Protein AF-A0A0B8Z9K2-F1 (afdb_monomer_lite)

Radius of gyration: 20.83 Å; chains: 1; bounding box: 47×38×55 Å

pLDDT: mean 76.58, std 11.39, range [34.97, 92.56]

Foldseek 3Di:
DDDPQCPLQVVLLVLLLVQLLPQDEHDPVSLVSNVVSLVSHDPVSVCVSPPDPSSVRRVVNSVVSVVVVVVVVVVVVVVVVVVVVVVVVVVVVVD

Sequence (95 aa):
MALAMNGTGERAFLEARDILRKGGALTREECQKLEHLFDEVSGTQFIALTQDPAHYRALRDFDRHLRRPALPVIVIMAFLLALSVAVGIFIRLQH

Secondary structure (DSSP, 8-state):
---S-HHHHHHHHHHHHHHHHSSSPPPHHHHHHHHHHHHHS-HHHHHHHHS-GGGHHHHHHHHHHHHHHHHHHHHHHHHHHHHHHHHHHHHHHH-

Organism: NCBI:txid48936

Structure (mmCIF, N/CA/C/O backbone):
data_AF-A0A0B8Z9K2-F1
#
_entry.id   AF-A0A0B8Z9K2-F1
#
loop_
_atom_site.group_PDB
_atom_site.id
_atom_site.type_symbol
_atom_site.label_atom_id
_atom_site.label_alt_id
_atom_site.label_comp_id
_atom_site.label_asym_id
_atom_site.label_entity_id
_atom_site.label_seq_id
_atom_site.pdbx_PDB_ins_code
_atom_site.Cartn_x
_atom_site.Cartn_y
_atom_site.Cartn_z
_atom_site.occupancy
_atom_site.B_iso_or_equiv
_atom_site.auth_seq_id
_atom_site.auth_comp_id
_atom_site.auth_asym_id
_atom_site.auth_atom_id
_atom_site.pdbx_PDB_model_num
ATOM 1 N N . MET A 1 1 ? 16.316 28.497 -8.942 1.00 34.97 1 MET A N 1
ATOM 2 C CA . MET A 1 1 ? 16.929 27.250 -8.439 1.00 34.97 1 MET A CA 1
ATOM 3 C C . MET A 1 1 ? 16.014 26.090 -8.802 1.00 34.97 1 MET A C 1
ATOM 5 O O . MET A 1 1 ? 15.041 25.856 -8.109 1.00 34.97 1 MET A O 1
ATOM 9 N N . ALA A 1 2 ? 16.260 25.433 -9.929 1.00 47.00 2 ALA A N 1
ATOM 10 C CA . ALA A 1 2 ? 15.555 24.230 -10.372 1.00 47.00 2 ALA A CA 1
ATOM 11 C C . ALA A 1 2 ? 16.485 23.571 -11.389 1.00 47.00 2 ALA A C 1
ATOM 13 O O . ALA A 1 2 ? 16.884 24.304 -12.287 1.00 47.00 2 ALA A O 1
ATOM 14 N N . LEU A 1 3 ? 16.888 22.301 -11.202 1.00 47.94 3 LEU A N 1
ATOM 15 C CA . LEU A 1 3 ? 17.360 21.373 -12.264 1.00 47.94 3 LEU A CA 1
ATOM 16 C C . LEU A 1 3 ? 18.060 20.076 -11.780 1.00 47.94 3 LEU A C 1
ATOM 18 O O . LEU A 1 3 ? 18.529 19.320 -12.621 1.00 47.94 3 LEU A O 1
ATOM 22 N N . ALA A 1 4 ? 18.105 19.734 -10.486 1.00 41.12 4 ALA A N 1
ATOM 23 C CA . ALA A 1 4 ? 18.885 18.569 -10.020 1.00 41.12 4 ALA A CA 1
ATOM 24 C C . ALA A 1 4 ? 18.081 17.431 -9.349 1.00 41.12 4 ALA A C 1
ATOM 26 O O . ALA A 1 4 ? 18.592 16.807 -8.427 1.00 41.12 4 ALA A O 1
ATOM 27 N N . MET A 1 5 ? 16.843 17.136 -9.776 1.00 47.66 5 MET A N 1
ATOM 28 C CA . MET A 1 5 ? 16.055 16.011 -9.208 1.00 47.66 5 MET A CA 1
ATOM 29 C C . MET A 1 5 ? 15.438 15.045 -10.241 1.00 47.66 5 MET A C 1
ATOM 31 O O . MET A 1 5 ? 14.761 14.099 -9.855 1.00 47.66 5 MET A O 1
ATOM 35 N N . ASN A 1 6 ? 15.690 15.213 -11.545 1.00 50.31 6 ASN A N 1
ATOM 36 C CA . ASN A 1 6 ? 15.000 14.417 -12.577 1.00 50.31 6 ASN A CA 1
ATOM 37 C C . ASN A 1 6 ? 15.569 13.001 -12.792 1.00 50.31 6 ASN A C 1
ATOM 39 O O . ASN A 1 6 ? 14.902 12.171 -13.392 1.00 50.31 6 ASN A O 1
ATOM 43 N N . GLY A 1 7 ? 16.771 12.684 -12.300 1.00 56.91 7 GLY A N 1
ATOM 44 C CA . GLY A 1 7 ? 17.383 11.369 -12.541 1.00 56.91 7 GLY A CA 1
ATOM 45 C C . GLY A 1 7 ? 16.828 10.238 -11.667 1.00 56.91 7 GLY A C 1
ATOM 46 O O . GLY A 1 7 ? 16.744 9.098 -12.118 1.00 56.91 7 GLY A O 1
ATOM 47 N N . THR A 1 8 ? 16.465 10.541 -10.421 1.00 66.19 8 THR A N 1
ATOM 48 C CA . THR A 1 8 ? 16.060 9.537 -9.423 1.00 66.19 8 THR A CA 1
ATOM 49 C C . THR A 1 8 ? 14.557 9.272 -9.478 1.00 66.19 8 THR A C 1
ATOM 51 O O . THR A 1 8 ? 14.156 8.121 -9.615 1.00 66.19 8 THR A O 1
ATOM 54 N N . GLY A 1 9 ? 13.730 10.325 -9.504 1.00 68.38 9 GLY A N 1
ATOM 55 C CA . GLY A 1 9 ? 12.269 10.184 -9.560 1.00 68.38 9 GLY A CA 1
ATOM 56 C C . GLY A 1 9 ? 11.760 9.556 -10.864 1.00 68.38 9 GLY A C 1
ATOM 57 O O . GLY A 1 9 ? 10.814 8.777 -10.855 1.00 68.38 9 GLY A O 1
ATOM 58 N N . GLU A 1 10 ? 12.413 9.821 -11.999 1.00 74.62 10 GLU A N 1
ATOM 59 C CA . GLU A 1 10 ? 12.031 9.212 -13.282 1.00 74.62 10 GLU A CA 1
ATOM 60 C C . GLU A 1 10 ? 12.381 7.716 -13.341 1.00 74.62 10 GLU A C 1
ATOM 62 O O . GLU A 1 10 ? 11.599 6.912 -13.850 1.00 74.62 10 GLU A O 1
ATOM 67 N N . ARG A 1 11 ? 13.513 7.312 -12.748 1.00 79.31 11 ARG A N 1
ATOM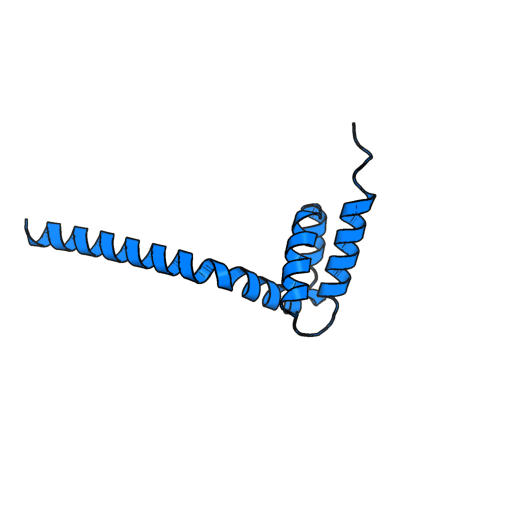 68 C CA . ARG A 1 11 ? 13.860 5.891 -12.584 1.00 79.31 11 ARG A CA 1
ATOM 69 C C . ARG A 1 11 ? 12.888 5.189 -11.644 1.00 79.31 11 ARG A C 1
ATOM 71 O O . ARG A 1 11 ? 12.397 4.121 -12.000 1.00 79.31 11 ARG A O 1
ATOM 78 N N . ALA A 1 12 ? 12.558 5.817 -10.516 1.00 79.31 12 ALA A N 1
ATOM 79 C CA . ALA A 1 12 ? 11.594 5.275 -9.568 1.00 79.31 12 ALA A CA 1
ATOM 80 C C . ALA A 1 12 ? 10.203 5.097 -10.203 1.00 79.31 12 ALA A C 1
ATOM 82 O O . ALA A 1 12 ? 9.561 4.064 -10.020 1.00 79.31 12 ALA A O 1
ATOM 83 N N . PHE A 1 13 ? 9.776 6.050 -11.038 1.00 80.25 13 PHE A N 1
ATOM 84 C CA . PHE A 1 13 ? 8.535 5.955 -11.808 1.00 80.25 13 PHE A CA 1
ATOM 85 C C . PHE A 1 13 ? 8.535 4.771 -12.781 1.00 80.25 13 PHE A C 1
ATOM 87 O O . PHE A 1 13 ? 7.562 4.018 -12.829 1.00 80.25 13 PHE A O 1
ATOM 94 N N . LEU A 1 14 ? 9.605 4.599 -13.563 1.00 81.88 14 LEU A N 1
ATOM 95 C CA . LEU A 1 14 ? 9.708 3.500 -14.527 1.00 81.88 14 LEU A CA 1
ATOM 96 C C . LEU A 1 14 ? 9.719 2.140 -13.827 1.00 81.88 14 LEU A C 1
ATOM 98 O O . LEU A 1 14 ? 9.041 1.218 -14.276 1.00 81.88 14 LEU A O 1
ATOM 102 N N . GLU A 1 15 ? 10.431 2.040 -12.709 1.00 83.31 15 GLU A N 1
ATOM 103 C CA . GLU A 1 15 ? 10.517 0.812 -11.926 1.00 83.31 15 GLU A CA 1
ATOM 1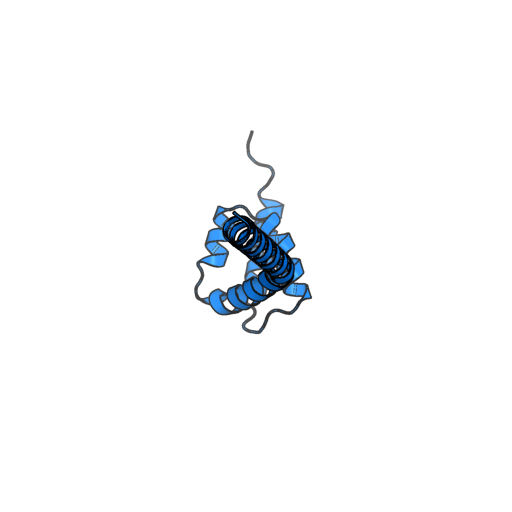04 C C . GLU A 1 15 ? 9.182 0.474 -11.247 1.00 83.31 15 GLU A C 1
ATOM 106 O O . GLU A 1 15 ? 8.720 -0.665 -11.329 1.00 83.31 15 GLU A O 1
ATOM 111 N N . ALA A 1 16 ? 8.494 1.467 -10.672 1.00 82.69 16 ALA A N 1
ATOM 112 C CA . ALA A 1 16 ? 7.148 1.291 -10.129 1.00 82.69 16 ALA A CA 1
ATOM 113 C C . ALA A 1 16 ? 6.154 0.872 -11.222 1.00 82.69 16 ALA A C 1
ATOM 115 O O . ALA A 1 16 ? 5.340 -0.029 -11.014 1.00 82.69 16 ALA A O 1
ATOM 116 N N . ARG A 1 17 ? 6.247 1.475 -12.413 1.00 82.25 17 ARG A N 1
ATOM 117 C CA . ARG A 1 17 ? 5.416 1.115 -13.567 1.00 82.25 17 ARG A CA 1
ATOM 118 C C . ARG A 1 17 ? 5.648 -0.326 -14.009 1.00 82.25 17 ARG A C 1
ATOM 120 O O . ARG A 1 17 ? 4.681 -1.027 -14.284 1.00 82.25 17 ARG A O 1
ATOM 127 N N . ASP A 1 18 ? 6.896 -0.776 -14.079 1.00 84.75 18 ASP A N 1
ATOM 128 C CA . ASP A 1 18 ? 7.215 -2.144 -14.499 1.00 84.75 18 ASP A CA 1
ATOM 129 C C . ASP A 1 18 ? 6.705 -3.181 -13.490 1.00 84.75 18 ASP A C 1
ATOM 131 O O . ASP A 1 18 ? 6.155 -4.211 -13.893 1.00 84.75 18 ASP A O 1
ATOM 135 N N . ILE A 1 19 ? 6.792 -2.880 -12.189 1.00 82.38 19 ILE A N 1
ATOM 136 C CA . ILE A 1 19 ? 6.212 -3.719 -11.132 1.00 82.38 19 ILE A CA 1
ATOM 137 C C . ILE A 1 19 ? 4.680 -3.766 -11.260 1.00 82.38 19 ILE A C 1
ATOM 139 O O . ILE A 1 19 ? 4.098 -4.849 -11.232 1.00 82.38 19 ILE A O 1
ATOM 143 N N . LEU A 1 20 ? 4.020 -2.620 -11.459 1.00 79.44 20 LEU A N 1
ATOM 144 C CA . LEU A 1 20 ? 2.558 -2.542 -11.607 1.00 79.44 20 LEU A CA 1
ATOM 145 C C . LEU A 1 20 ? 2.040 -3.172 -12.908 1.00 79.44 20 LEU A C 1
ATOM 147 O O . LEU A 1 20 ? 0.908 -3.659 -12.951 1.00 79.44 20 LEU A O 1
ATOM 151 N N . ARG A 1 21 ? 2.852 -3.174 -13.970 1.00 80.62 21 ARG A N 1
ATOM 152 C CA . ARG A 1 21 ? 2.522 -3.774 -15.270 1.00 80.62 21 ARG A CA 1
ATOM 153 C C . ARG A 1 21 ? 2.669 -5.295 -15.272 1.00 80.62 21 ARG A C 1
ATOM 155 O O . ARG A 1 21 ? 2.121 -5.960 -16.156 1.00 80.62 21 ARG A O 1
ATOM 162 N N . LYS A 1 22 ? 3.396 -5.865 -14.309 1.00 75.56 22 LYS A N 1
ATOM 163 C CA . LYS A 1 22 ? 3.531 -7.313 -14.141 1.00 75.56 22 LYS A CA 1
ATOM 164 C C . LYS A 1 22 ? 2.131 -7.879 -13.883 1.00 75.56 22 LYS A C 1
ATOM 166 O O . LYS A 1 22 ? 1.574 -7.712 -12.809 1.00 75.56 22 LYS A O 1
ATOM 171 N N . GLY A 1 23 ? 1.526 -8.486 -14.907 1.00 58.53 23 GLY A N 1
ATOM 172 C CA . GLY A 1 23 ? 0.115 -8.900 -14.943 1.00 58.53 23 GLY A CA 1
ATOM 173 C C . GLY A 1 23 ? -0.250 -10.076 -14.026 1.00 58.53 23 GLY A C 1
ATOM 174 O O . GLY A 1 23 ? -0.947 -10.992 -14.459 1.00 58.53 23 GLY A O 1
ATOM 175 N N . GLY A 1 24 ? 0.223 -10.068 -12.780 1.00 69.38 24 GLY A N 1
ATOM 176 C CA . GLY A 1 24 ? 0.006 -11.076 -11.745 1.00 69.38 24 GLY A CA 1
ATOM 177 C C . GLY A 1 24 ? -0.146 -10.440 -10.359 1.00 69.38 24 GLY A C 1
ATOM 178 O O . GLY A 1 24 ? -0.094 -9.222 -10.216 1.00 69.38 24 GLY A O 1
ATOM 179 N N . ALA A 1 25 ? -0.373 -11.268 -9.337 1.00 73.12 25 ALA A N 1
ATOM 180 C CA . ALA A 1 25 ? -0.462 -10.795 -7.956 1.00 73.12 25 ALA A CA 1
ATOM 181 C C . ALA A 1 25 ? 0.902 -10.273 -7.485 1.00 73.12 25 ALA A C 1
ATOM 183 O O . ALA A 1 25 ? 1.916 -10.953 -7.666 1.00 73.12 25 ALA A O 1
ATOM 184 N N . LEU A 1 26 ? 0.913 -9.095 -6.860 1.00 79.00 26 LEU A N 1
ATOM 185 C CA . LEU A 1 26 ? 2.125 -8.529 -6.273 1.00 79.00 26 LEU A CA 1
ATOM 186 C C . LEU A 1 26 ? 2.593 -9.385 -5.098 1.00 79.00 26 LEU A C 1
ATOM 188 O O . LEU A 1 26 ? 1.819 -9.745 -4.202 1.00 79.00 26 LEU A O 1
ATOM 192 N N . THR A 1 27 ? 3.884 -9.685 -5.081 1.00 81.62 27 THR A N 1
ATOM 193 C CA . THR A 1 27 ? 4.524 -10.289 -3.915 1.00 81.62 27 THR A CA 1
ATOM 194 C C . THR A 1 27 ? 4.711 -9.256 -2.802 1.00 81.62 27 THR A C 1
ATOM 196 O O . THR A 1 27 ? 4.689 -8.046 -3.020 1.00 81.62 27 THR A O 1
ATOM 199 N N . ARG A 1 28 ? 4.912 -9.731 -1.567 1.00 78.81 28 ARG A N 1
ATOM 200 C CA . ARG A 1 28 ? 5.129 -8.852 -0.407 1.00 78.81 28 ARG A CA 1
ATOM 201 C C . ARG A 1 28 ? 6.350 -7.942 -0.580 1.00 78.81 28 ARG A C 1
ATOM 203 O O . ARG A 1 28 ? 6.295 -6.788 -0.173 1.00 78.81 28 ARG A O 1
ATOM 210 N N . GLU A 1 29 ? 7.414 -8.462 -1.182 1.00 84.06 29 GLU A N 1
ATOM 211 C CA . GLU A 1 29 ? 8.640 -7.710 -1.470 1.00 84.06 29 GLU A CA 1
ATOM 212 C C . GLU A 1 29 ? 8.392 -6.621 -2.519 1.00 84.06 29 GLU A C 1
ATOM 214 O O . GLU A 1 29 ? 8.827 -5.487 -2.346 1.00 84.06 29 GLU A O 1
ATOM 219 N N . GLU A 1 30 ? 7.624 -6.930 -3.568 1.00 82.25 30 GLU A N 1
ATOM 220 C CA . GLU A 1 30 ? 7.230 -5.950 -4.586 1.00 82.25 30 GLU A CA 1
ATOM 221 C C . GLU A 1 30 ? 6.346 -4.845 -4.002 1.00 82.25 30 GLU A C 1
ATOM 223 O O . GLU A 1 30 ? 6.528 -3.684 -4.357 1.00 82.25 30 GLU A O 1
ATOM 228 N N . CYS A 1 31 ? 5.448 -5.169 -3.063 1.00 80.62 31 CYS A N 1
ATOM 229 C CA . CYS A 1 31 ? 4.679 -4.158 -2.337 1.00 80.62 31 CYS A CA 1
ATOM 230 C C . CYS A 1 31 ? 5.585 -3.245 -1.497 1.00 80.62 31 CYS A C 1
ATOM 232 O O . CYS A 1 31 ? 5.461 -2.031 -1.586 1.00 80.62 31 CYS A O 1
ATOM 234 N N . GLN A 1 32 ? 6.519 -3.793 -0.716 1.00 81.81 32 GLN A N 1
ATOM 235 C CA . GLN A 1 32 ? 7.446 -2.965 0.074 1.00 81.81 32 GLN A CA 1
ATOM 236 C C . GLN A 1 32 ? 8.321 -2.079 -0.815 1.00 81.81 32 GLN A C 1
ATOM 238 O O . GLN A 1 32 ? 8.576 -0.919 -0.502 1.00 81.81 32 GLN A O 1
ATOM 243 N N . LYS A 1 33 ? 8.753 -2.606 -1.963 1.00 83.44 33 LYS A N 1
ATOM 244 C CA . LYS A 1 33 ? 9.522 -1.834 -2.934 1.00 83.44 33 LYS A CA 1
ATOM 245 C C . LYS A 1 33 ? 8.684 -0.718 -3.562 1.00 83.44 33 LYS A C 1
ATOM 247 O O . LYS A 1 33 ? 9.173 0.397 -3.680 1.00 83.44 33 LYS A O 1
ATOM 252 N N . LEU A 1 34 ? 7.424 -0.989 -3.907 1.00 83.44 34 LEU A N 1
ATOM 253 C CA . LEU A 1 34 ? 6.478 0.023 -4.391 1.00 83.44 34 LEU A CA 1
ATOM 254 C C . LEU A 1 34 ? 6.247 1.142 -3.375 1.00 83.44 34 LEU A C 1
ATOM 256 O O . LEU A 1 34 ? 6.168 2.294 -3.778 1.00 83.44 34 LEU A O 1
ATOM 260 N N . GLU A 1 35 ? 6.178 0.824 -2.082 1.00 82.62 35 GLU A N 1
ATOM 261 C CA . GLU A 1 35 ? 6.045 1.823 -1.015 1.00 82.62 35 GLU A CA 1
ATOM 262 C C . GLU A 1 35 ? 7.226 2.804 -1.015 1.00 82.62 35 GLU A C 1
ATOM 264 O O . GLU A 1 35 ? 7.016 4.013 -1.048 1.00 82.62 35 GLU A O 1
ATOM 269 N N . HIS A 1 36 ? 8.458 2.292 -1.095 1.00 82.38 36 HIS A N 1
ATOM 270 C CA . HIS A 1 36 ? 9.652 3.133 -1.208 1.00 82.38 36 HIS A CA 1
ATOM 271 C C . HIS A 1 36 ? 9.697 3.934 -2.514 1.00 82.38 36 HIS A C 1
ATOM 273 O O . HIS A 1 36 ? 9.999 5.124 -2.499 1.00 82.38 36 HIS A O 1
ATOM 279 N N . LEU A 1 37 ? 9.367 3.306 -3.645 1.00 82.75 37 LEU A N 1
ATOM 280 C CA . LEU A 1 37 ? 9.378 3.976 -4.946 1.00 82.75 37 LEU A CA 1
ATOM 281 C C . LEU A 1 37 ? 8.320 5.084 -5.024 1.00 82.75 37 LEU A C 1
ATOM 283 O O . LEU A 1 37 ? 8.569 6.114 -5.643 1.00 82.75 37 LEU A O 1
ATOM 287 N N . PHE A 1 38 ? 7.160 4.890 -4.390 1.00 80.94 38 PHE A N 1
ATOM 288 C CA . PHE A 1 38 ? 6.095 5.890 -4.299 1.00 80.94 38 PHE A CA 1
ATOM 289 C C . PHE A 1 38 ? 6.442 7.089 -3.421 1.00 80.94 38 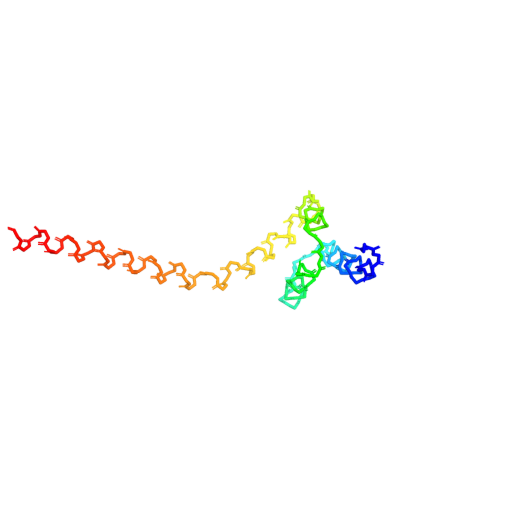PHE A C 1
ATOM 291 O O . PHE A 1 38 ? 5.935 8.174 -3.695 1.00 80.94 38 PHE A O 1
ATOM 298 N N . ASP A 1 39 ? 7.318 6.921 -2.433 1.00 80.38 39 ASP A N 1
ATOM 299 C CA . ASP A 1 39 ? 7.842 8.031 -1.630 1.00 80.38 39 ASP A CA 1
ATOM 300 C C . ASP A 1 39 ? 8.863 8.879 -2.422 1.00 80.38 39 ASP A C 1
ATOM 302 O O . ASP A 1 39 ? 8.997 10.082 -2.206 1.00 80.38 39 ASP A O 1
ATOM 306 N N . GLU A 1 40 ? 9.547 8.271 -3.401 1.00 79.50 40 GLU A N 1
ATOM 307 C CA . GLU A 1 40 ? 10.526 8.949 -4.263 1.00 79.50 40 GLU A CA 1
ATOM 308 C C . GLU A 1 40 ? 9.923 9.624 -5.509 1.00 79.50 40 GLU A C 1
ATOM 310 O O . GLU A 1 40 ? 10.533 10.549 -6.062 1.00 79.50 40 GLU A O 1
ATOM 315 N N . VAL A 1 41 ? 8.748 9.194 -5.989 1.00 80.38 41 VAL A N 1
ATOM 316 C CA . VAL A 1 41 ? 8.093 9.838 -7.142 1.00 80.38 41 VAL A CA 1
ATOM 317 C C . VAL A 1 41 ? 7.344 11.111 -6.765 1.00 80.38 41 VAL A C 1
ATOM 319 O O . VAL A 1 41 ? 6.722 11.245 -5.716 1.00 80.38 41 VAL A O 1
ATOM 322 N N . SER A 1 42 ? 7.334 12.057 -7.702 1.00 74.19 42 SER A N 1
ATOM 323 C CA . SER A 1 42 ? 6.518 13.267 -7.580 1.00 74.19 42 SER A CA 1
ATOM 324 C C . SER A 1 42 ? 5.014 12.945 -7.546 1.00 74.19 42 SER A C 1
ATOM 326 O O . SER A 1 42 ? 4.544 12.011 -8.198 1.00 74.19 42 SER A O 1
ATOM 328 N N . GLY A 1 43 ? 4.219 13.767 -6.850 1.00 72.94 43 GLY A N 1
ATOM 329 C CA . GLY A 1 43 ? 2.768 13.555 -6.732 1.00 72.94 43 GLY A CA 1
ATOM 330 C C . GLY A 1 43 ? 2.030 13.469 -8.078 1.00 72.94 43 GLY A C 1
ATOM 331 O O . GLY A 1 43 ? 1.057 12.733 -8.207 1.00 72.94 43 GLY A O 1
ATOM 332 N N . THR A 1 44 ? 2.516 14.151 -9.118 1.00 77.62 44 THR A N 1
ATOM 333 C CA . THR A 1 44 ? 1.962 14.061 -10.480 1.00 77.62 44 THR A CA 1
ATOM 334 C C . THR A 1 44 ? 2.255 12.712 -11.147 1.00 77.62 44 THR A C 1
ATOM 336 O O . THR A 1 44 ? 1.377 12.147 -11.798 1.00 77.62 44 THR A O 1
ATOM 339 N N . GLN A 1 45 ? 3.456 12.160 -10.952 1.00 75.81 45 GLN A N 1
ATOM 340 C CA . GLN A 1 45 ? 3.849 10.826 -11.421 1.00 75.81 45 GLN A CA 1
ATOM 341 C C . GLN A 1 45 ? 3.091 9.713 -10.685 1.00 75.81 45 GLN A C 1
ATOM 343 O O . GLN A 1 45 ? 2.664 8.741 -11.309 1.00 75.81 45 GLN A O 1
ATOM 348 N N . PHE A 1 46 ? 2.854 9.886 -9.384 1.00 78.31 46 PHE A N 1
ATOM 349 C CA . PHE A 1 46 ? 2.009 8.987 -8.598 1.00 78.31 46 PHE A CA 1
ATOM 350 C C . PHE A 1 46 ? 0.568 8.939 -9.137 1.00 78.31 46 PHE A C 1
ATOM 352 O O . PHE A 1 46 ? 0.005 7.860 -9.344 1.00 78.31 46 PHE A O 1
ATOM 359 N N . ILE A 1 47 ? -0.025 10.098 -9.446 1.00 76.38 47 ILE A N 1
ATOM 360 C CA . ILE A 1 47 ? -1.368 10.167 -10.045 1.00 7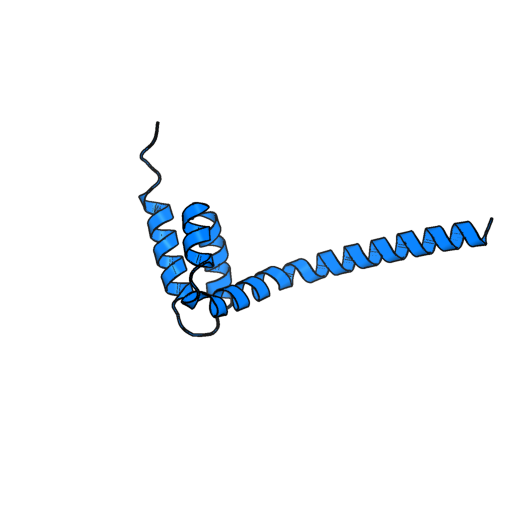6.38 47 ILE A CA 1
ATOM 361 C C . ILE A 1 47 ? -1.394 9.452 -11.404 1.00 76.38 47 ILE A C 1
ATOM 363 O O . ILE A 1 47 ? -2.312 8.680 -11.669 1.00 76.38 47 ILE A O 1
ATOM 367 N N . ALA A 1 48 ? -0.364 9.630 -12.234 1.00 78.19 48 ALA A N 1
ATOM 368 C CA . ALA A 1 48 ? -0.274 8.947 -13.524 1.00 78.19 48 ALA A CA 1
ATOM 369 C C . ALA A 1 48 ? -0.199 7.411 -13.389 1.00 78.19 48 ALA A C 1
ATOM 371 O O . ALA A 1 48 ? -0.821 6.701 -14.176 1.00 78.19 48 ALA A O 1
ATOM 372 N N . LEU A 1 49 ? 0.511 6.887 -12.381 1.00 75.75 49 LEU A N 1
ATOM 373 C CA . LEU A 1 49 ? 0.601 5.440 -12.124 1.00 75.75 49 LEU A CA 1
ATOM 374 C C . LEU A 1 49 ? -0.715 4.852 -11.604 1.00 75.75 49 LEU A C 1
ATOM 376 O O . LEU A 1 49 ? -1.066 3.727 -11.962 1.00 75.75 49 LEU A O 1
ATOM 380 N N . THR A 1 50 ? -1.428 5.610 -10.770 1.00 74.25 50 THR A N 1
ATOM 381 C CA . THR A 1 50 ? -2.655 5.164 -10.090 1.00 74.25 50 THR A CA 1
ATOM 382 C C . THR A 1 50 ? -3.917 5.294 -10.942 1.00 74.25 50 THR A C 1
ATOM 384 O O . THR A 1 50 ? -4.875 4.554 -10.719 1.00 74.25 50 THR A O 1
ATOM 387 N N . GLN A 1 51 ? -3.928 6.195 -11.929 1.00 77.00 51 GLN A N 1
ATOM 388 C CA . GLN A 1 51 ? -5.054 6.376 -12.851 1.00 77.00 51 GLN A CA 1
ATOM 389 C C . GLN A 1 51 ? -5.052 5.410 -14.042 1.00 77.00 51 GLN A C 1
ATOM 391 O O . GLN A 1 51 ? -6.052 5.340 -14.757 1.00 77.00 51 GLN A O 1
ATOM 396 N N . ASP A 1 52 ? -3.973 4.656 -14.265 1.00 76.56 52 ASP A N 1
ATOM 397 C CA . ASP A 1 52 ? -3.915 3.688 -15.359 1.00 76.56 52 ASP A CA 1
ATOM 398 C C . ASP A 1 52 ? -4.811 2.464 -15.056 1.00 76.56 52 ASP A C 1
ATOM 400 O O . ASP A 1 52 ? -4.552 1.717 -14.101 1.00 76.56 52 ASP A O 1
ATOM 404 N N . PRO A 1 53 ? -5.862 2.207 -15.862 1.00 73.25 53 PRO A N 1
ATOM 405 C CA . PRO A 1 53 ? -6.767 1.082 -15.644 1.00 73.25 53 PRO A CA 1
ATOM 406 C C . PRO A 1 53 ? -6.068 -0.281 -15.759 1.00 73.25 53 PRO A C 1
ATOM 408 O O . PRO A 1 53 ? -6.554 -1.258 -15.179 1.00 73.25 53 PRO A O 1
ATOM 411 N N . ALA A 1 54 ? -4.925 -0.370 -16.451 1.00 75.12 54 ALA A N 1
ATOM 412 C CA . ALA A 1 54 ? -4.138 -1.599 -16.536 1.00 75.12 54 ALA A CA 1
ATOM 413 C C . ALA A 1 54 ? -3.529 -1.993 -15.180 1.00 75.12 54 ALA A C 1
ATOM 415 O O . ALA A 1 54 ? -3.366 -3.183 -14.901 1.00 75.12 54 ALA A O 1
ATOM 416 N N . HIS A 1 55 ? -3.256 -1.018 -14.310 1.00 78.25 55 HIS A N 1
ATOM 417 C CA . HIS A 1 55 ? -2.653 -1.256 -13.001 1.00 78.25 55 HIS A CA 1
ATOM 418 C C . HIS A 1 55 ? -3.686 -1.504 -11.893 1.00 78.25 55 HIS A C 1
ATOM 420 O O . HIS A 1 55 ? -3.307 -1.851 -10.777 1.00 78.25 55 HIS A O 1
ATOM 426 N N . TYR A 1 56 ? -4.991 -1.399 -12.173 1.00 75.81 56 TYR A N 1
ATOM 427 C CA . TYR A 1 56 ? -6.052 -1.484 -11.158 1.00 75.81 56 TYR A CA 1
ATOM 428 C C . TYR A 1 56 ? -5.967 -2.736 -10.266 1.00 75.81 56 TYR A C 1
ATOM 430 O O . TYR A 1 56 ? -6.185 -2.659 -9.057 1.00 75.81 56 TYR A O 1
ATOM 438 N N . ARG A 1 57 ? -5.627 -3.903 -10.835 1.00 76.06 57 ARG A N 1
ATOM 439 C CA . ARG A 1 57 ? -5.473 -5.145 -10.052 1.00 76.06 57 ARG A CA 1
ATOM 440 C C . ARG A 1 57 ? -4.266 -5.088 -9.115 1.00 76.06 57 ARG A C 1
ATOM 442 O O . ARG A 1 57 ? -4.413 -5.407 -7.941 1.00 76.06 57 ARG A O 1
ATOM 449 N N . ALA A 1 58 ? -3.120 -4.636 -9.618 1.00 77.75 58 ALA A N 1
ATOM 450 C CA . ALA A 1 58 ? -1.901 -4.482 -8.834 1.00 77.75 58 ALA A CA 1
ATOM 451 C C . ALA A 1 58 ? -2.086 -3.421 -7.732 1.00 77.75 58 ALA A C 1
ATOM 453 O O . ALA A 1 58 ? -1.803 -3.685 -6.567 1.00 77.75 58 ALA A O 1
ATOM 454 N N . LEU A 1 59 ? -2.691 -2.270 -8.047 1.00 77.94 59 LEU A N 1
ATOM 455 C CA . LEU A 1 59 ? -3.038 -1.253 -7.048 1.00 77.94 59 LEU A CA 1
ATOM 456 C C . LEU A 1 59 ? -3.986 -1.779 -5.972 1.00 77.94 59 LEU A C 1
ATOM 458 O O . LEU A 1 59 ? -3.843 -1.424 -4.807 1.00 77.94 59 LEU A O 1
ATOM 462 N N . ARG A 1 60 ? -4.945 -2.633 -6.333 1.00 79.56 60 ARG A N 1
ATOM 463 C CA . ARG A 1 60 ? -5.864 -3.235 -5.363 1.00 79.56 60 ARG A CA 1
ATOM 464 C C . ARG A 1 60 ? -5.151 -4.204 -4.415 1.00 79.56 60 ARG A C 1
ATOM 466 O O . ARG A 1 60 ? -5.474 -4.227 -3.227 1.00 79.56 60 ARG A O 1
ATOM 473 N N . ASP A 1 61 ? -4.200 -4.991 -4.911 1.00 77.06 61 ASP A N 1
ATOM 474 C CA . ASP A 1 61 ? -3.381 -5.867 -4.064 1.00 77.06 61 ASP A CA 1
ATOM 475 C C . ASP A 1 61 ? -2.431 -5.058 -3.167 1.00 77.06 61 ASP A C 1
ATOM 477 O O . ASP A 1 61 ? -2.264 -5.389 -1.988 1.00 77.06 61 ASP A O 1
ATOM 481 N N . PHE A 1 62 ? -1.894 -3.950 -3.680 1.00 76.44 62 PHE A N 1
ATOM 482 C CA . PHE A 1 62 ? -1.091 -2.997 -2.916 1.00 76.44 62 PHE A CA 1
ATOM 483 C C . PHE A 1 62 ? -1.906 -2.278 -1.823 1.00 76.44 62 PHE A C 1
ATOM 485 O O . PHE A 1 62 ? -1.490 -2.266 -0.666 1.00 76.44 62 PHE A O 1
ATOM 492 N N . ASP A 1 63 ? -3.115 -1.784 -2.120 1.00 76.94 63 ASP A N 1
ATOM 493 C CA . ASP A 1 63 ? -4.023 -1.189 -1.120 1.00 76.94 63 ASP A CA 1
ATOM 494 C C . ASP A 1 63 ? -4.395 -2.207 -0.032 1.00 76.94 63 ASP A C 1
ATOM 496 O O . ASP A 1 63 ? -4.426 -1.905 1.164 1.00 76.94 63 ASP A O 1
ATOM 500 N N . ARG A 1 64 ? -4.599 -3.472 -0.418 1.00 75.38 64 ARG A N 1
ATOM 501 C CA . ARG A 1 64 ? -4.825 -4.559 0.541 1.00 75.38 64 ARG A CA 1
ATOM 502 C C . ARG A 1 64 ? -3.606 -4.802 1.431 1.00 75.38 64 ARG A C 1
ATOM 504 O O . ARG A 1 64 ? -3.781 -5.159 2.599 1.00 75.38 64 ARG A O 1
ATOM 511 N N . HIS A 1 65 ? -2.397 -4.625 0.900 1.00 73.31 65 HIS A N 1
ATOM 512 C CA . HIS A 1 65 ? -1.162 -4.703 1.671 1.00 73.31 65 HIS A CA 1
ATOM 513 C C . HIS A 1 65 ? -1.056 -3.552 2.679 1.00 73.31 65 HIS A C 1
ATOM 515 O O . HIS A 1 65 ? -0.833 -3.817 3.858 1.00 73.31 65 HIS A O 1
ATOM 521 N N . LEU A 1 66 ? -1.325 -2.316 2.248 1.00 71.00 66 LEU A N 1
ATOM 522 C CA . LEU A 1 66 ? -1.330 -1.105 3.083 1.00 71.00 66 LEU A CA 1
ATOM 523 C C . LEU A 1 66 ? -2.418 -1.104 4.167 1.00 71.00 66 LEU A C 1
ATOM 525 O O . LEU A 1 66 ? -2.205 -0.611 5.273 1.00 71.00 66 LEU A O 1
ATOM 529 N N . ARG A 1 67 ? -3.588 -1.695 3.906 1.00 67.00 67 ARG A N 1
ATOM 530 C CA . ARG A 1 67 ? -4.668 -1.792 4.906 1.00 67.00 67 ARG A CA 1
ATOM 531 C C . ARG A 1 67 ? -4.399 -2.815 6.008 1.00 67.00 67 ARG A C 1
ATOM 533 O O . ARG A 1 67 ? -4.973 -2.695 7.092 1.00 67.00 67 ARG A O 1
ATOM 540 N N . ARG A 1 68 ? -3.547 -3.821 5.774 1.00 63.47 68 ARG A N 1
ATOM 541 C CA . ARG A 1 68 ? -3.200 -4.822 6.800 1.00 63.47 68 ARG A CA 1
ATOM 542 C C . ARG A 1 68 ? -2.585 -4.215 8.070 1.00 63.47 68 ARG A C 1
ATOM 544 O O . ARG A 1 68 ? -3.049 -4.595 9.142 1.00 63.47 68 ARG A O 1
ATOM 551 N N . PRO A 1 69 ? -1.609 -3.291 8.009 1.00 62.59 69 PRO A N 1
ATOM 552 C CA . PRO A 1 69 ? -1.085 -2.635 9.207 1.00 62.59 69 PRO A CA 1
ATOM 553 C C . PRO A 1 69 ? -2.057 -1.625 9.842 1.00 62.59 69 PRO A C 1
ATOM 555 O O . PRO A 1 69 ? -1.931 -1.350 11.030 1.00 62.59 69 PRO A O 1
ATOM 558 N N . ALA A 1 70 ? -3.054 -1.108 9.111 1.00 61.00 70 ALA A N 1
ATOM 559 C CA . ALA A 1 70 ? -4.037 -0.157 9.652 1.00 61.00 70 ALA A CA 1
ATOM 560 C C . ALA A 1 70 ? -5.176 -0.820 10.458 1.00 61.00 70 ALA A C 1
ATOM 562 O O . ALA A 1 70 ? -5.773 -0.186 11.329 1.00 61.00 70 ALA A O 1
ATOM 563 N N . LEU A 1 71 ? -5.464 -2.102 10.207 1.00 66.12 71 LEU A N 1
ATOM 564 C CA . LEU A 1 71 ? -6.463 -2.888 10.946 1.00 66.12 71 LEU A CA 1
ATOM 565 C C . LEU A 1 71 ? -6.334 -2.807 12.481 1.00 66.12 71 LEU A C 1
ATOM 567 O O . LEU A 1 71 ? -7.338 -2.494 13.120 1.00 66.12 71 LEU A O 1
ATOM 571 N N . PRO A 1 72 ? -5.162 -3.046 13.104 1.00 71.44 72 PRO A N 1
ATOM 572 C CA . PRO A 1 72 ? -5.039 -2.990 14.562 1.00 71.44 72 PRO A CA 1
ATOM 573 C C . PRO A 1 72 ? -5.357 -1.604 15.138 1.00 71.44 72 PRO A C 1
ATOM 575 O O . PRO A 1 72 ? -6.005 -1.515 16.178 1.00 71.44 72 PRO A O 1
ATOM 578 N N . VAL A 1 73 ? -4.978 -0.523 14.450 1.00 74.88 73 VAL A N 1
ATOM 579 C CA . VAL A 1 73 ? -5.270 0.852 14.894 1.00 74.88 73 VAL A CA 1
ATOM 580 C C . VAL A 1 73 ? -6.775 1.121 14.874 1.00 74.88 73 VAL A C 1
ATOM 582 O O . VAL A 1 73 ? -7.320 1.646 15.844 1.00 74.88 73 VAL A O 1
ATOM 585 N N . ILE A 1 74 ? -7.464 0.700 13.809 1.00 75.88 74 ILE A N 1
ATOM 586 C CA . ILE A 1 74 ? -8.921 0.845 13.679 1.00 75.88 74 ILE A CA 1
ATOM 587 C C . ILE A 1 74 ? -9.648 0.068 14.787 1.00 75.88 74 ILE A C 1
ATOM 589 O O . ILE A 1 74 ? -10.595 0.585 15.378 1.00 75.88 74 ILE A O 1
ATOM 593 N N . VAL A 1 75 ? -9.190 -1.148 15.102 1.00 81.12 75 VAL A N 1
ATOM 594 C CA . VAL A 1 75 ? -9.765 -1.979 16.174 1.00 81.12 75 VAL A CA 1
ATOM 595 C C . VAL A 1 75 ? -9.609 -1.305 17.539 1.00 81.12 75 VAL A C 1
ATOM 597 O O . VAL A 1 75 ? -10.574 -1.242 18.299 1.00 81.12 75 VAL A O 1
ATOM 600 N N . ILE A 1 76 ? -8.428 -0.755 17.838 1.00 85.44 76 ILE A N 1
ATOM 601 C CA . ILE A 1 76 ? -8.179 -0.036 19.096 1.00 85.44 76 ILE A CA 1
ATOM 602 C C . ILE A 1 76 ? -9.056 1.219 19.186 1.00 85.44 76 ILE A C 1
ATOM 604 O O . ILE A 1 76 ? -9.680 1.451 20.221 1.00 85.44 76 ILE A O 1
ATOM 608 N N . MET A 1 77 ? -9.164 2.002 18.107 1.00 83.50 77 MET A N 1
ATOM 609 C CA . MET A 1 77 ? -10.045 3.176 18.065 1.00 83.50 77 MET A CA 1
ATOM 610 C C . MET A 1 77 ? -11.506 2.800 18.322 1.00 83.50 77 MET A C 1
ATOM 612 O O . MET A 1 77 ? -12.164 3.432 19.147 1.00 83.50 77 MET A O 1
ATOM 616 N N . ALA A 1 78 ? -12.009 1.758 17.655 1.00 89.00 78 ALA A N 1
ATOM 617 C CA . ALA A 1 78 ? -13.377 1.284 17.843 1.00 89.00 78 ALA A CA 1
ATOM 618 C C . ALA A 1 78 ? -13.624 0.806 19.282 1.00 89.00 78 ALA A C 1
ATOM 620 O O . ALA A 1 78 ? -14.663 1.117 19.865 1.00 89.00 78 ALA A O 1
ATOM 621 N N . PHE A 1 79 ? -12.656 0.102 19.874 1.00 91.56 79 PHE A N 1
ATOM 622 C CA . PHE A 1 79 ? -12.730 -0.347 21.261 1.00 91.56 79 PHE A CA 1
ATOM 623 C C . PHE A 1 79 ? -12.799 0.830 22.241 1.00 91.56 79 PHE A C 1
ATOM 625 O O . PHE A 1 79 ? -13.690 0.865 23.088 1.00 91.56 79 PHE A O 1
ATOM 632 N N . LEU A 1 80 ? -11.916 1.824 22.097 1.00 91.69 80 LEU A N 1
ATOM 633 C CA . LEU A 1 80 ? -11.923 3.027 22.938 1.00 91.69 80 LEU A CA 1
ATOM 634 C C . LEU A 1 80 ? -13.240 3.804 22.816 1.00 91.69 80 LEU A C 1
ATOM 636 O O . LEU A 1 80 ? -13.770 4.287 23.817 1.00 91.69 80 LEU A O 1
ATOM 640 N N . LEU A 1 81 ? -13.791 3.886 21.605 1.00 90.75 81 LEU A N 1
ATOM 641 C CA . LEU A 1 81 ? -15.060 4.561 21.346 1.00 90.75 81 LEU A CA 1
ATOM 642 C C . LEU A 1 81 ? -16.228 3.824 22.018 1.00 90.75 81 LEU A C 1
ATOM 644 O O . LEU A 1 81 ? -17.042 4.454 22.691 1.00 90.75 81 LEU A O 1
ATOM 648 N N . ALA A 1 82 ? -16.269 2.492 21.928 1.00 91.81 82 ALA A N 1
ATOM 649 C CA . ALA A 1 82 ? -17.259 1.676 22.632 1.00 91.81 82 ALA A CA 1
ATOM 650 C C . ALA A 1 82 ? -17.159 1.831 24.159 1.00 91.81 82 ALA A C 1
ATOM 652 O O . ALA A 1 82 ? -18.180 1.945 24.837 1.00 91.81 82 ALA A O 1
ATOM 653 N N . LEU A 1 83 ? -15.938 1.896 24.696 1.00 92.56 83 LEU A N 1
ATOM 654 C CA . LEU A 1 83 ? -15.685 2.094 26.125 1.00 92.56 83 LEU A CA 1
ATOM 655 C C . LEU A 1 83 ? -16.173 3.471 26.594 1.00 92.56 83 LEU A C 1
ATOM 657 O O . LEU A 1 83 ? -16.847 3.571 27.617 1.00 92.56 83 LEU A O 1
ATOM 661 N N . SER A 1 84 ? -15.910 4.519 25.810 1.00 91.38 84 SER A N 1
ATOM 662 C CA . SER A 1 84 ? -16.404 5.873 26.080 1.00 91.38 84 SER A CA 1
ATOM 663 C C . SER A 1 84 ? -17.936 5.931 26.105 1.00 91.38 84 SER A C 1
ATOM 665 O O . SER A 1 84 ? -18.518 6.487 27.040 1.00 91.38 84 SER A O 1
ATOM 667 N N . VAL A 1 85 ? -18.598 5.292 25.134 1.00 92.56 85 VAL A N 1
ATOM 668 C CA . VAL A 1 85 ? -20.066 5.202 25.085 1.00 92.56 85 VAL A CA 1
ATOM 669 C C . VAL A 1 85 ? -20.612 4.429 26.288 1.00 92.56 85 VAL A C 1
ATOM 671 O O . VAL A 1 85 ? -21.560 4.887 26.926 1.00 92.56 85 VAL A O 1
ATOM 674 N N . ALA A 1 86 ? -20.003 3.294 26.641 1.00 91.56 86 ALA A N 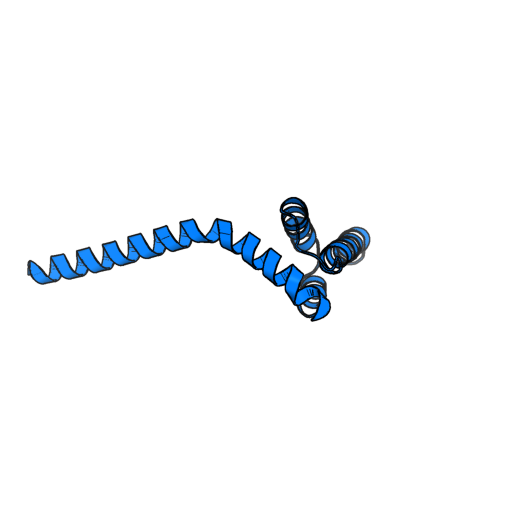1
ATOM 675 C CA . ALA A 1 86 ? -20.423 2.479 27.779 1.00 91.56 86 ALA A CA 1
ATOM 676 C C . ALA A 1 86 ? -20.322 3.245 29.108 1.00 91.56 86 ALA A C 1
ATOM 678 O O . ALA A 1 86 ? -21.262 3.220 29.901 1.00 91.56 86 ALA A O 1
ATOM 679 N N . VAL A 1 87 ? -19.225 3.979 29.325 1.00 91.50 87 VAL A N 1
ATOM 680 C CA . VAL A 1 87 ? -19.044 4.829 30.513 1.00 91.50 87 VAL A CA 1
ATOM 681 C C . VAL A 1 87 ? -20.095 5.940 30.556 1.00 91.50 87 VAL A C 1
ATOM 683 O O . VAL A 1 87 ? -20.705 6.160 31.600 1.00 91.50 87 VAL A O 1
ATOM 686 N N . GLY A 1 88 ? -20.367 6.603 29.428 1.00 88.56 88 GLY A N 1
ATOM 687 C CA . GLY A 1 88 ? -21.395 7.645 29.356 1.00 88.56 88 GLY A CA 1
ATOM 688 C C . GLY A 1 88 ? -22.799 7.129 29.693 1.00 88.56 88 GLY A C 1
ATOM 689 O O . GLY A 1 88 ? -23.540 7.785 30.426 1.00 88.56 88 GLY A O 1
ATOM 690 N N . ILE A 1 89 ? -23.153 5.935 29.207 1.00 90.69 89 ILE A N 1
ATOM 691 C CA . ILE A 1 89 ? -24.427 5.274 29.528 1.00 90.69 89 ILE A CA 1
ATOM 692 C C . ILE A 1 89 ? -24.483 4.889 31.010 1.00 90.69 89 ILE A C 1
ATOM 694 O O . ILE A 1 89 ? -25.497 5.130 31.662 1.00 90.69 89 ILE A O 1
ATOM 698 N N . PHE A 1 90 ? -23.399 4.331 31.552 1.00 90.69 90 PHE A N 1
ATOM 699 C CA . PHE A 1 90 ? -23.322 3.922 32.953 1.00 90.69 90 PHE A CA 1
ATOM 700 C C . PHE A 1 90 ? -23.503 5.106 33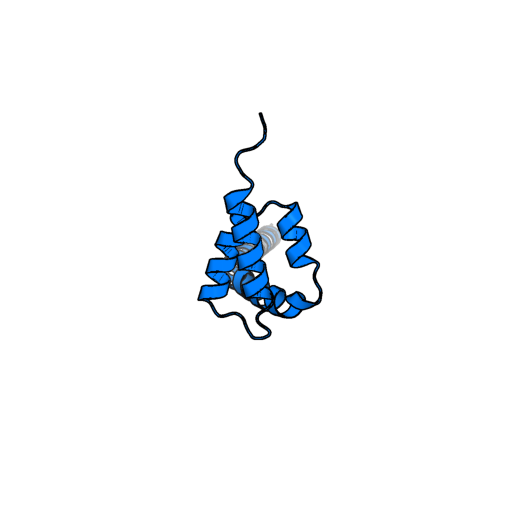.911 1.00 90.69 90 PHE A C 1
ATOM 702 O O . PHE A 1 90 ? -24.310 5.026 34.834 1.00 90.69 90 PHE A O 1
ATOM 709 N N . ILE A 1 91 ? -22.827 6.230 33.647 1.00 87.62 91 ILE A N 1
ATOM 710 C CA . ILE A 1 91 ? -22.981 7.461 34.439 1.00 87.62 91 ILE A CA 1
ATOM 711 C C . ILE A 1 91 ? -24.426 7.967 34.373 1.00 87.62 91 ILE A C 1
ATOM 713 O O . ILE A 1 91 ? -24.981 8.349 35.397 1.00 87.62 91 ILE A O 1
ATOM 717 N N . ARG A 1 92 ? -25.065 7.925 33.195 1.00 83.56 92 ARG A N 1
ATOM 718 C CA . ARG A 1 92 ? -26.478 8.311 33.041 1.00 83.56 92 ARG A CA 1
ATOM 719 C C . ARG A 1 92 ? -27.461 7.414 33.794 1.00 83.56 92 ARG A C 1
ATOM 721 O O . ARG A 1 92 ? -28.548 7.878 34.094 1.00 83.56 92 ARG A O 1
ATOM 728 N N . LEU A 1 93 ? -27.126 6.146 34.025 1.00 81.25 93 LEU A N 1
ATOM 729 C CA . LEU A 1 93 ? -27.971 5.191 34.755 1.00 81.25 93 LEU A CA 1
ATOM 730 C C . LEU A 1 93 ? -27.803 5.289 36.276 1.00 81.25 93 LEU A C 1
ATOM 732 O O . LEU A 1 93 ? -28.690 4.861 37.008 1.00 81.25 93 LEU A O 1
ATOM 736 N N . GLN A 1 94 ? -26.663 5.801 36.748 1.00 76.56 94 GLN A N 1
ATOM 737 C CA . GLN A 1 94 ? -26.405 6.019 38.174 1.00 76.56 94 GLN A CA 1
ATOM 738 C C . GLN A 1 94 ? -26.924 7.366 38.700 1.00 76.56 94 GLN A C 1
ATOM 740 O O . GLN A 1 94 ? -26.910 7.570 39.914 1.00 76.56 94 GLN A O 1
ATOM 745 N N . HIS A 1 95 ? -27.352 8.264 37.812 1.00 56.56 95 HIS A N 1
ATOM 746 C CA . HIS A 1 95 ? -27.868 9.594 38.134 1.00 56.56 95 HIS A CA 1
ATOM 747 C C . HIS A 1 95 ? -29.384 9.672 37.965 1.00 56.56 95 HIS A C 1
ATOM 749 O O . HIS A 1 95 ? -29.995 10.430 38.752 1.00 56.56 95 HIS A O 1
#